Protein AF-A0A937W318-F1 (afdb_monomer_lite)

pLDDT: mean 76.84, std 10.07, range [48.38, 92.44]

Structure (mmCIF, N/CA/C/O backbone):
data_AF-A0A937W318-F1
#
_entry.id   AF-A0A937W318-F1
#
loop_
_atom_site.group_PDB
_atom_site.id
_atom_site.type_symbol
_atom_site.label_atom_id
_atom_site.label_alt_id
_atom_site.label_comp_id
_atom_site.label_asym_id
_atom_site.label_entity_id
_atom_site.label_seq_id
_atom_site.pdbx_PDB_ins_code
_atom_site.Cartn_x
_atom_site.Cartn_y
_atom_site.Cartn_z
_atom_site.occupancy
_atom_site.B_iso_or_equiv
_atom_site.auth_seq_id
_atom_site.auth_comp_id
_atom_site.auth_asym_id
_atom_site.auth_atom_id
_atom_site.pdbx_PDB_model_num
ATOM 1 N N . MET A 1 1 ? -38.950 12.617 50.744 1.00 57.41 1 MET A N 1
ATOM 2 C CA . MET A 1 1 ? -38.394 12.231 49.426 1.00 57.41 1 MET A CA 1
ATOM 3 C C . MET A 1 1 ? -37.197 13.130 49.145 1.00 57.41 1 MET A C 1
ATOM 5 O O . MET A 1 1 ? -37.391 14.335 49.248 1.00 57.41 1 MET A O 1
ATOM 9 N N . PRO A 1 2 ? -35.985 12.613 48.867 1.00 48.38 2 PRO A N 1
ATOM 10 C CA . PRO A 1 2 ? -34.857 13.470 48.511 1.00 48.38 2 PRO A CA 1
ATOM 11 C C . PRO A 1 2 ? -34.966 13.920 47.038 1.00 48.38 2 PRO A C 1
ATOM 13 O O . PRO A 1 2 ? -35.580 13.211 46.232 1.00 48.38 2 PRO A O 1
ATOM 16 N N . PRO A 1 3 ? -34.411 15.089 46.672 1.00 59.72 3 PRO A N 1
ATOM 17 C CA . PRO A 1 3 ? -34.464 15.591 45.304 1.00 59.72 3 PRO A CA 1
ATOM 18 C C . PRO A 1 3 ? -33.569 14.751 44.386 1.00 59.72 3 PRO A C 1
ATOM 20 O O . PRO A 1 3 ? -32.434 14.430 44.731 1.00 59.72 3 PRO A O 1
ATOM 23 N N . HIS A 1 4 ? -34.078 14.412 43.203 1.00 64.25 4 HIS A N 1
ATOM 24 C CA . HIS A 1 4 ? -33.301 13.820 42.119 1.00 64.25 4 HIS A CA 1
ATOM 25 C C . HIS A 1 4 ? -33.266 14.810 40.955 1.00 64.25 4 HIS A C 1
ATOM 27 O O . HIS A 1 4 ? -34.277 15.416 40.610 1.00 64.25 4 HIS A O 1
ATOM 33 N N . SER A 1 5 ? -32.089 14.984 40.366 1.00 70.56 5 SER A N 1
ATOM 34 C CA . SER A 1 5 ? -31.883 15.747 39.139 1.00 70.56 5 SER A CA 1
ATOM 35 C C . SER A 1 5 ? -31.412 14.767 38.076 1.00 70.56 5 SER A C 1
ATOM 37 O O . SER A 1 5 ? -30.512 13.963 38.326 1.00 70.56 5 SER A O 1
ATOM 39 N N . ARG A 1 6 ? -32.060 14.791 36.913 1.00 62.81 6 ARG A N 1
ATOM 40 C CA . ARG A 1 6 ? -31.733 13.935 35.775 1.00 62.81 6 ARG A CA 1
ATOM 41 C C . ARG A 1 6 ? -31.137 14.824 34.692 1.00 62.81 6 ARG A C 1
ATOM 43 O O . ARG A 1 6 ? -31.796 15.751 34.236 1.00 62.81 6 ARG A O 1
ATOM 50 N N . ALA A 1 7 ? -29.903 14.536 34.301 1.00 63.50 7 ALA A N 1
ATOM 51 C CA . ALA A 1 7 ? -29.235 15.188 33.186 1.00 63.50 7 ALA A CA 1
ATOM 52 C C . ALA A 1 7 ? -28.987 14.152 32.087 1.00 63.50 7 ALA A C 1
ATOM 54 O O . ALA A 1 7 ? -28.546 13.036 32.367 1.00 63.50 7 ALA A O 1
ATOM 55 N N . GLU A 1 8 ? -29.294 14.516 30.848 1.00 73.00 8 GLU A N 1
ATOM 56 C CA . GLU A 1 8 ? -28.944 13.729 29.670 1.00 73.00 8 GLU A CA 1
ATOM 57 C C . GLU A 1 8 ? -27.589 14.212 29.150 1.00 73.00 8 GLU A C 1
ATOM 59 O O . GLU A 1 8 ? -27.340 15.413 29.054 1.00 73.00 8 GLU A O 1
ATOM 64 N N . GLY A 1 9 ? -26.692 13.273 28.855 1.00 62.88 9 GLY A N 1
ATOM 65 C CA . GLY A 1 9 ? -25.357 13.554 28.342 1.00 62.88 9 GLY A CA 1
ATOM 66 C C . GLY A 1 9 ? -25.032 12.627 27.180 1.00 62.88 9 GLY A C 1
ATOM 67 O O . GLY A 1 9 ? -25.358 11.442 27.207 1.00 62.88 9 GLY A O 1
ATOM 68 N N . ILE A 1 10 ? -24.384 13.171 26.157 1.00 74.38 10 ILE A N 1
ATOM 69 C CA . ILE A 1 10 ? -23.837 12.417 25.028 1.00 74.38 10 ILE A CA 1
ATOM 70 C C . ILE A 1 10 ? -22.371 12.095 25.313 1.00 74.38 10 ILE A C 1
ATOM 72 O O . ILE A 1 10 ? -21.587 12.978 25.654 1.00 74.38 10 ILE A O 1
ATOM 76 N N . ILE A 1 11 ? -21.994 10.824 25.168 1.00 71.81 11 ILE A N 1
ATOM 77 C CA . ILE A 1 11 ? -20.599 10.396 25.294 1.00 71.81 11 ILE A CA 1
ATOM 78 C C . ILE A 1 11 ? -19.891 10.762 23.992 1.00 71.81 11 ILE A C 1
ATOM 80 O O . ILE A 1 11 ? -20.075 10.113 22.962 1.00 71.81 11 ILE A O 1
ATOM 84 N N . ALA A 1 12 ? -19.109 11.837 24.033 1.00 68.62 12 ALA A N 1
ATOM 85 C CA . ALA A 1 12 ? -18.276 12.238 22.913 1.00 68.62 12 ALA A CA 1
ATOM 86 C C . ALA A 1 12 ? -17.045 11.327 22.804 1.00 68.62 12 ALA A C 1
ATOM 88 O O . ALA A 1 12 ? -16.456 10.911 23.802 1.00 68.62 12 ALA A O 1
ATOM 89 N N . VAL A 1 13 ? -16.643 11.039 21.568 1.00 75.44 13 VAL A N 1
ATOM 90 C CA . VAL A 1 13 ? -15.402 10.320 21.272 1.00 75.44 13 VAL A CA 1
ATOM 91 C C . VAL A 1 13 ? -14.235 11.314 21.371 1.00 75.44 13 VAL A C 1
ATOM 93 O O . VAL A 1 13 ? -14.288 12.338 20.686 1.00 75.44 13 VAL A O 1
ATOM 96 N N . PRO A 1 14 ? -13.199 11.048 22.188 1.00 73.50 14 PRO A N 1
ATOM 97 C CA . PRO A 1 14 ? -12.062 11.954 22.338 1.00 73.50 14 PRO A CA 1
ATOM 98 C C . PRO A 1 14 ? -11.238 12.063 21.045 1.00 73.50 14 PRO A C 1
ATOM 100 O O . PRO A 1 14 ? -11.194 11.134 20.229 1.00 73.50 14 PRO A O 1
ATOM 103 N N . GLU A 1 15 ? -10.555 13.195 20.863 1.00 61.66 15 GLU A N 1
ATOM 104 C CA . GLU A 1 15 ? -9.589 13.377 19.775 1.00 61.66 15 GLU A CA 1
ATOM 105 C C . GLU A 1 15 ? -8.482 12.307 19.875 1.00 61.66 15 GLU A C 1
ATOM 107 O O . GLU A 1 15 ? -7.944 12.050 20.949 1.00 61.66 15 GLU A O 1
ATOM 112 N N . GLY A 1 16 ? -8.199 11.612 18.765 1.00 66.94 16 GLY A N 1
ATOM 113 C CA . GLY A 1 16 ? -7.249 10.487 18.708 1.00 66.94 16 GLY A CA 1
ATOM 114 C C . GLY A 1 16 ? -7.864 9.081 18.786 1.00 66.94 16 GLY A C 1
ATOM 115 O O . GLY A 1 16 ? -7.176 8.105 18.498 1.00 66.94 16 GLY A O 1
ATOM 116 N N . ALA A 1 17 ? -9.161 8.943 19.087 1.00 69.88 17 ALA A N 1
ATOM 117 C CA . ALA A 1 17 ? -9.853 7.646 19.026 1.00 69.88 17 ALA A CA 1
ATOM 118 C C . ALA A 1 17 ? -10.368 7.282 17.615 1.00 69.88 17 ALA A C 1
ATOM 120 O O . ALA A 1 17 ? -10.952 6.216 17.415 1.00 69.88 17 ALA A O 1
ATOM 121 N N . ARG A 1 18 ? -10.147 8.157 16.621 1.00 73.31 18 ARG A N 1
ATOM 122 C CA . ARG A 1 18 ? -10.424 7.879 15.206 1.00 73.31 18 ARG A CA 1
ATOM 123 C C . ARG A 1 18 ? -9.188 7.277 14.555 1.00 73.31 18 ARG A C 1
ATOM 125 O O . ARG A 1 18 ? -8.108 7.854 14.625 1.00 73.31 18 ARG A O 1
ATOM 132 N N . VAL A 1 19 ? -9.367 6.140 13.895 1.00 76.81 19 VAL A N 1
ATOM 133 C CA . VAL A 1 19 ? -8.305 5.501 13.118 1.00 76.81 19 VAL A CA 1
ATOM 134 C C . VAL A 1 19 ? -8.564 5.752 11.644 1.00 76.81 19 VAL A C 1
ATOM 136 O O . VAL A 1 19 ? -9.637 5.434 11.133 1.00 76.81 19 VAL A O 1
ATOM 139 N N . HIS A 1 20 ? -7.575 6.335 10.977 1.00 77.12 20 HIS A N 1
ATOM 140 C CA . HIS A 1 20 ? -7.578 6.548 9.538 1.00 77.12 20 HIS A CA 1
ATOM 141 C C . HIS A 1 20 ? -6.793 5.424 8.866 1.00 77.12 20 HIS A C 1
ATOM 143 O O . HIS A 1 20 ? -5.792 4.947 9.405 1.00 77.12 20 HIS A O 1
ATOM 149 N N . ALA A 1 21 ? -7.262 4.975 7.703 1.00 75.56 21 ALA A N 1
ATOM 150 C CA . ALA A 1 21 ? -6.464 4.083 6.878 1.00 75.56 21 ALA A CA 1
ATOM 151 C C . ALA A 1 21 ? -5.207 4.834 6.417 1.00 75.56 21 ALA A C 1
ATOM 153 O O . ALA A 1 21 ? -5.296 5.998 6.040 1.00 75.56 21 ALA A O 1
ATOM 154 N N . ALA A 1 22 ? -4.054 4.165 6.467 1.00 70.69 22 ALA A N 1
ATOM 155 C CA . ALA A 1 22 ? -2.788 4.749 6.024 1.00 70.69 22 ALA A CA 1
ATOM 156 C C . ALA A 1 22 ? -2.736 4.941 4.498 1.00 70.69 22 ALA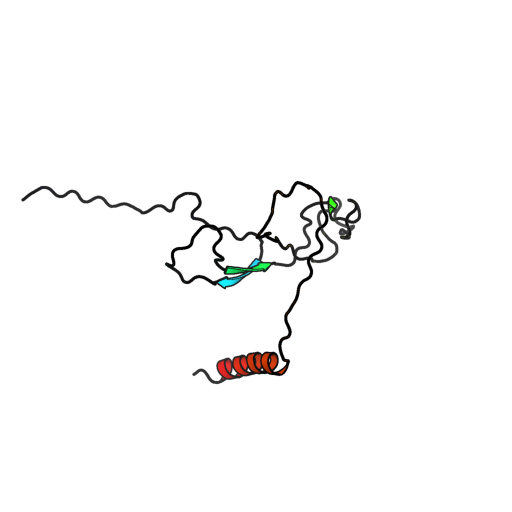 A C 1
ATOM 158 O O . ALA A 1 22 ? -2.096 5.864 4.019 1.00 70.69 22 ALA A O 1
ATOM 159 N N . VAL A 1 23 ? -3.444 4.088 3.748 1.00 70.44 23 VAL A N 1
ATOM 160 C CA . VAL A 1 23 ? -3.474 4.096 2.282 1.00 70.44 23 VAL A CA 1
ATOM 161 C C . VAL A 1 23 ? -4.904 4.074 1.759 1.00 70.44 23 VAL A C 1
ATOM 163 O O . VAL A 1 23 ? -5.782 3.427 2.344 1.00 70.44 23 VAL A O 1
ATOM 166 N N . ASP A 1 24 ? -5.107 4.712 0.609 1.00 71.12 24 ASP A N 1
ATOM 167 C CA . ASP A 1 24 ? -6.328 4.568 -0.175 1.00 71.12 24 ASP A CA 1
ATOM 168 C C . ASP A 1 24 ? -6.452 3.130 -0.698 1.00 71.12 24 ASP A C 1
ATOM 170 O O . ASP A 1 24 ? -5.529 2.551 -1.284 1.00 71.12 24 ASP A O 1
ATOM 174 N N . GLY A 1 25 ? -7.611 2.514 -0.478 1.00 74.06 25 GLY A N 1
ATOM 175 C CA . GLY A 1 25 ? -7.814 1.127 -0.864 1.00 74.06 25 GLY A CA 1
ATOM 176 C C . GLY A 1 25 ? -9.068 0.496 -0.286 1.00 74.06 25 GLY A C 1
ATOM 177 O O . GLY A 1 25 ? -9.934 1.154 0.289 1.00 74.06 25 GLY A O 1
ATOM 178 N N . PHE A 1 26 ? -9.154 -0.822 -0.440 1.00 71.25 26 PHE A N 1
ATOM 179 C CA . PHE A 1 26 ? -10.286 -1.608 0.039 1.00 71.25 26 PHE A CA 1
ATOM 180 C C . PHE A 1 26 ? -9.924 -2.345 1.326 1.00 71.25 26 PHE A C 1
ATOM 182 O O . PHE A 1 26 ? -8.889 -3.014 1.400 1.00 71.25 26 PHE A O 1
ATOM 189 N N . VAL A 1 27 ? -10.796 -2.285 2.335 1.00 73.44 27 VAL A N 1
ATOM 190 C CA . VAL A 1 27 ? -10.656 -3.106 3.547 1.00 73.44 27 VAL A CA 1
ATOM 191 C C . VAL A 1 27 ? -10.975 -4.555 3.184 1.00 73.44 27 VAL A C 1
ATOM 193 O O . VAL A 1 27 ? -12.133 -4.928 3.021 1.00 73.44 27 VAL A O 1
ATOM 196 N N . ALA A 1 28 ? -9.943 -5.387 3.048 1.00 75.94 28 ALA A N 1
ATOM 197 C CA . ALA A 1 28 ? -10.108 -6.794 2.693 1.00 75.94 28 ALA A CA 1
ATOM 198 C C . ALA A 1 28 ? -10.582 -7.642 3.876 1.00 75.94 28 ALA A C 1
ATOM 200 O O . ALA A 1 28 ? -11.259 -8.653 3.686 1.00 75.94 28 ALA A O 1
ATOM 201 N N . ARG A 1 29 ? -10.192 -7.270 5.102 1.00 77.81 29 ARG A N 1
ATOM 202 C CA . ARG A 1 29 ? -10.612 -7.973 6.318 1.00 77.81 29 ARG A CA 1
ATOM 203 C C . ARG A 1 29 ? -10.489 -7.086 7.551 1.00 77.81 29 ARG A C 1
ATOM 205 O O . ARG A 1 29 ? -9.431 -6.510 7.781 1.00 77.81 29 ARG A O 1
ATOM 212 N N . LEU A 1 30 ? -11.520 -7.080 8.391 1.00 78.44 30 LEU A N 1
ATOM 213 C CA . LEU A 1 30 ? -11.425 -6.632 9.782 1.00 78.44 30 LEU A CA 1
ATOM 214 C C . LEU A 1 30 ? -10.879 -7.774 10.644 1.00 78.44 30 LEU A C 1
ATOM 216 O O . LEU A 1 30 ? -11.377 -8.897 10.581 1.00 78.44 30 LEU A O 1
ATOM 220 N N . VAL A 1 31 ? -9.821 -7.493 11.401 1.00 83.44 31 VAL A N 1
ATOM 221 C CA . VAL A 1 31 ? -9.163 -8.470 12.288 1.00 83.44 31 VAL A CA 1
ATOM 222 C C . VAL A 1 31 ? -9.723 -8.370 13.711 1.00 83.44 31 VAL A C 1
ATOM 224 O O . VAL A 1 31 ? -9.602 -9.312 14.489 1.00 83.44 31 VAL A O 1
ATOM 227 N N . VAL A 1 32 ? -10.392 -7.259 14.033 1.00 82.69 32 VAL A N 1
ATOM 228 C CA . VAL A 1 32 ? -10.962 -6.981 15.353 1.00 82.69 32 VAL A CA 1
ATOM 229 C C . VAL A 1 32 ? -12.490 -6.975 15.288 1.00 82.69 32 VAL A C 1
ATOM 231 O O . VAL A 1 32 ? -13.081 -6.355 14.403 1.00 82.69 32 VAL A O 1
ATOM 234 N N . ALA A 1 33 ? -13.131 -7.660 16.238 1.00 83.00 33 ALA A N 1
ATOM 235 C CA . ALA A 1 33 ? -14.582 -7.642 16.387 1.00 83.00 33 ALA A CA 1
ATOM 236 C C . ALA A 1 33 ? -15.056 -6.310 17.007 1.00 83.00 33 ALA A C 1
ATOM 238 O O . ALA A 1 33 ? -14.387 -5.792 17.911 1.00 83.00 33 ALA A O 1
ATOM 239 N N . PRO A 1 34 ? -16.210 -5.759 16.583 1.00 81.12 34 PRO A N 1
ATOM 240 C CA . PRO A 1 34 ? -16.776 -4.555 17.190 1.00 81.12 34 PRO A CA 1
ATOM 241 C C . PRO A 1 34 ? -16.913 -4.678 18.715 1.00 81.12 34 PRO A C 1
ATOM 243 O O . PRO A 1 34 ? -17.290 -5.730 19.222 1.00 81.12 34 PRO A O 1
ATOM 246 N N . GLY A 1 35 ? -16.599 -3.604 19.446 1.00 81.25 35 GLY A N 1
ATOM 247 C CA . GLY A 1 35 ? -16.660 -3.571 20.916 1.00 81.25 35 GLY A CA 1
ATOM 248 C C . GLY A 1 35 ? -15.421 -4.117 21.638 1.00 81.25 35 GLY A C 1
ATOM 249 O O . GLY A 1 35 ? -15.362 -4.072 22.863 1.00 81.25 35 GLY A O 1
ATOM 250 N N . THR A 1 36 ? -14.411 -4.596 20.907 1.00 84.19 36 THR A N 1
ATOM 251 C CA . THR A 1 36 ? -13.147 -5.048 21.506 1.00 84.19 36 THR A CA 1
ATOM 252 C C . THR A 1 36 ? -12.263 -3.855 21.875 1.00 84.19 36 THR A C 1
ATOM 254 O O . THR A 1 36 ? -12.014 -2.980 21.045 1.00 84.19 36 THR A O 1
ATOM 257 N N . HIS A 1 37 ? -11.732 -3.837 23.100 1.00 82.69 37 HIS A N 1
ATOM 258 C CA . HIS A 1 37 ? -10.724 -2.856 23.503 1.00 82.69 37 HIS A CA 1
ATOM 259 C C . HIS A 1 37 ? -9.396 -3.122 22.790 1.00 82.69 37 HIS A C 1
ATOM 261 O O . HIS A 1 37 ? -8.845 -4.220 22.860 1.00 82.69 37 HIS A O 1
ATOM 267 N N . VAL A 1 38 ? -8.859 -2.095 22.136 1.00 83.88 38 VAL A N 1
ATOM 268 C CA . VAL A 1 38 ? -7.592 -2.157 21.401 1.00 83.88 38 VAL A CA 1
ATOM 269 C C . VAL A 1 38 ? -6.569 -1.220 22.028 1.00 83.88 38 VAL A C 1
ATOM 271 O O . VAL A 1 38 ? -6.917 -0.172 22.570 1.00 83.88 38 VAL A O 1
ATOM 274 N N . ARG A 1 39 ? -5.296 -1.614 21.984 1.00 83.88 39 ARG A N 1
ATOM 275 C CA . ARG A 1 39 ? -4.169 -0.772 22.409 1.00 83.88 39 ARG A CA 1
ATOM 276 C C . ARG A 1 39 ? -3.541 -0.099 21.192 1.00 83.88 39 ARG A C 1
ATOM 278 O O . ARG A 1 39 ? -3.690 -0.580 20.070 1.00 83.88 39 ARG A O 1
ATOM 285 N N . GLN A 1 40 ? -2.817 0.993 21.416 1.00 78.69 40 GLN A N 1
ATOM 286 C CA . GLN A 1 40 ? -2.035 1.641 20.366 1.00 78.69 40 GLN A CA 1
ATOM 287 C C . GLN A 1 40 ? -1.088 0.627 19.704 1.00 78.69 40 GLN A C 1
ATOM 289 O O . GLN A 1 40 ? -0.435 -0.158 20.388 1.00 78.69 40 GLN A O 1
ATOM 294 N N . GLY A 1 41 ? -1.063 0.621 18.369 1.00 78.25 41 GLY A N 1
ATOM 295 C CA . GLY A 1 41 ? -0.299 -0.342 17.569 1.00 78.25 41 GLY A CA 1
ATOM 296 C C . GLY A 1 41 ? -1.006 -1.678 17.301 1.00 78.25 41 GLY A C 1
ATOM 297 O O . GLY A 1 41 ? -0.466 -2.508 16.575 1.00 78.25 41 GLY A O 1
ATOM 298 N N . ALA A 1 42 ? -2.210 -1.907 17.837 1.00 80.94 42 ALA A N 1
ATOM 299 C CA . ALA A 1 42 ? -2.989 -3.095 17.499 1.00 80.94 42 ALA A CA 1
ATOM 300 C C . ALA A 1 42 ? -3.454 -3.062 16.032 1.00 80.94 42 ALA A C 1
ATOM 302 O O . ALA A 1 42 ? -3.977 -2.059 15.547 1.00 80.94 42 ALA A O 1
ATOM 303 N N . VAL A 1 43 ? -3.311 -4.192 15.335 1.00 80.94 43 VAL A N 1
ATOM 304 C CA . VAL A 1 43 ? -3.774 -4.345 13.951 1.00 80.94 43 VAL A CA 1
ATOM 305 C C . VAL A 1 43 ? -5.296 -4.469 13.936 1.00 80.94 43 VAL A C 1
ATOM 307 O O . VAL A 1 43 ? -5.846 -5.473 14.384 1.00 80.94 43 VAL A O 1
ATOM 310 N N . LEU A 1 44 ? -5.978 -3.457 13.397 1.00 82.69 44 LEU A N 1
ATOM 311 C CA . LEU A 1 44 ? -7.446 -3.424 13.344 1.00 82.69 44 LEU A CA 1
ATOM 312 C C . LEU A 1 44 ? -8.018 -4.149 12.121 1.00 82.69 44 LEU A C 1
ATOM 314 O O . LEU A 1 44 ? -9.091 -4.754 12.172 1.00 82.69 44 LEU A O 1
ATOM 318 N N . GLY A 1 45 ? -7.289 -4.117 11.012 1.00 80.50 45 GLY A N 1
ATOM 319 C CA . GLY A 1 45 ? -7.737 -4.653 9.739 1.00 80.50 45 GLY A CA 1
ATOM 320 C C . GLY A 1 45 ? -6.604 -4.726 8.731 1.00 80.50 45 GLY A C 1
ATOM 321 O O . GLY A 1 45 ? -5.523 -4.177 8.937 1.00 80.50 45 GLY A O 1
ATOM 322 N N . ARG A 1 46 ? -6.868 -5.426 7.633 1.00 75.94 46 ARG A N 1
ATOM 323 C CA . ARG A 1 46 ? -5.984 -5.511 6.478 1.00 75.94 46 ARG A CA 1
ATOM 324 C C . ARG A 1 46 ? -6.635 -4.792 5.307 1.00 75.94 46 ARG A C 1
ATOM 326 O O . ARG A 1 46 ? -7.705 -5.201 4.848 1.00 75.94 46 ARG A O 1
ATOM 333 N N . THR A 1 47 ? -5.956 -3.770 4.811 1.00 77.19 47 THR A N 1
ATOM 334 C CA . THR A 1 47 ? -6.331 -3.037 3.600 1.00 77.19 47 THR A CA 1
ATOM 335 C C . THR A 1 47 ? -5.518 -3.565 2.424 1.00 77.19 47 THR A C 1
ATOM 337 O O . THR A 1 47 ? -4.370 -3.982 2.588 1.00 77.19 47 THR A O 1
ATOM 340 N N . VAL A 1 48 ? -6.125 -3.599 1.243 1.00 78.75 48 VAL A N 1
ATOM 341 C CA . VAL A 1 48 ? -5.426 -3.838 -0.019 1.00 78.75 48 VAL A CA 1
ATOM 342 C C . VAL A 1 48 ? -5.280 -2.483 -0.704 1.00 78.75 48 VAL A C 1
ATOM 344 O O . VAL A 1 48 ? -6.311 -1.850 -0.956 1.00 78.75 48 VAL A O 1
ATOM 347 N N . PRO A 1 49 ? -4.042 -2.025 -0.968 1.00 77.62 49 PRO A N 1
ATOM 348 C CA . PRO A 1 49 ? -3.822 -0.730 -1.591 1.00 77.62 49 PRO A CA 1
ATOM 349 C C . PRO A 1 49 ? -4.437 -0.711 -2.990 1.00 77.62 49 PRO A C 1
ATOM 351 O O . PRO A 1 49 ? -4.379 -1.705 -3.726 1.00 77.62 49 PRO A O 1
ATOM 354 N N . ALA A 1 50 ? -5.032 0.419 -3.359 1.00 83.00 50 ALA A N 1
ATOM 355 C CA . ALA A 1 50 ? -5.439 0.656 -4.734 1.00 83.00 50 ALA A CA 1
ATOM 356 C C . ALA A 1 50 ? -4.207 0.994 -5.587 1.00 83.00 50 ALA A C 1
ATOM 358 O O . ALA A 1 50 ? -3.287 1.673 -5.138 1.00 83.00 50 ALA A O 1
ATOM 359 N N . ALA A 1 51 ? -4.184 0.517 -6.832 1.00 85.69 51 ALA A N 1
ATOM 360 C CA . ALA A 1 51 ? -3.123 0.892 -7.756 1.00 85.69 51 ALA A CA 1
ATOM 361 C C . ALA A 1 51 ? -3.322 2.353 -8.183 1.00 85.69 51 ALA A C 1
ATOM 363 O O . ALA A 1 51 ? -4.389 2.701 -8.693 1.00 85.69 51 ALA A O 1
ATOM 364 N N . THR A 1 52 ? -2.296 3.183 -8.018 1.00 87.31 52 THR A N 1
ATOM 365 C CA . THR A 1 52 ? -2.318 4.605 -8.374 1.00 87.31 52 THR A CA 1
ATOM 366 C C . THR A 1 52 ? -1.353 4.902 -9.518 1.00 87.31 52 THR A C 1
ATOM 368 O O . THR A 1 52 ? -0.429 4.137 -9.797 1.00 87.31 52 THR A O 1
ATOM 371 N N . GLN A 1 53 ? -1.601 6.004 -10.221 1.00 90.31 53 GLN A N 1
ATOM 372 C CA . GLN A 1 53 ? -0.632 6.612 -11.137 1.00 90.31 53 GLN A CA 1
ATOM 373 C C . GLN A 1 53 ? -0.055 7.906 -10.565 1.00 90.31 53 GLN A C 1
ATOM 375 O O . GLN A 1 53 ? 0.888 8.431 -11.136 1.00 90.31 53 GLN A O 1
ATOM 380 N N . GLN A 1 54 ? -0.607 8.441 -9.478 1.00 89.12 54 GLN A N 1
ATOM 381 C CA . GLN A 1 54 ? -0.118 9.687 -8.904 1.00 89.12 54 GLN A CA 1
ATOM 382 C C . GLN A 1 54 ? 1.166 9.422 -8.128 1.00 89.12 54 GLN A C 1
ATOM 384 O O . GLN A 1 54 ? 1.165 8.611 -7.205 1.00 89.12 54 GLN A O 1
ATOM 389 N N . LEU A 1 55 ? 2.250 10.094 -8.505 1.00 87.69 55 LEU A N 1
ATOM 390 C CA . LEU A 1 55 ? 3.542 9.974 -7.845 1.00 87.69 55 LEU A CA 1
ATOM 391 C C . LEU A 1 55 ? 3.538 10.713 -6.498 1.00 87.69 55 LEU A C 1
ATOM 393 O O . LEU A 1 55 ? 3.245 11.908 -6.475 1.00 87.69 55 LEU A O 1
ATOM 397 N N . PRO A 1 56 ? 3.951 10.054 -5.397 1.00 84.94 56 PRO A N 1
ATOM 398 C CA . PRO A 1 56 ? 4.123 10.713 -4.100 1.00 84.94 56 PRO A CA 1
ATOM 399 C C . PRO A 1 56 ? 5.211 11.793 -4.125 1.00 84.94 56 PRO A C 1
ATOM 401 O O . PRO A 1 56 ? 5.179 12.756 -3.365 1.00 84.94 56 PRO A O 1
ATOM 404 N N . SER A 1 57 ? 6.213 11.618 -4.991 1.00 86.06 57 SER A N 1
ATOM 405 C CA . SER A 1 57 ? 7.307 12.563 -5.176 1.00 86.06 57 SER A CA 1
ATOM 406 C C . SER A 1 57 ? 7.921 12.429 -6.565 1.00 86.06 57 SER A C 1
ATOM 408 O O . SER A 1 57 ? 8.170 11.317 -7.042 1.00 86.06 57 SER A O 1
ATOM 410 N N . LEU A 1 58 ? 8.262 13.567 -7.177 1.00 87.88 58 LEU A N 1
ATOM 411 C CA . LEU A 1 58 ? 8.994 13.624 -8.444 1.00 87.88 58 LEU A CA 1
ATOM 412 C C . LEU A 1 58 ? 10.378 12.963 -8.370 1.00 87.88 58 LEU A C 1
ATOM 414 O O . LEU A 1 58 ? 10.873 12.506 -9.396 1.00 87.88 58 LEU A O 1
ATOM 418 N N . ALA A 1 59 ? 10.981 12.824 -7.184 1.00 88.31 59 ALA A N 1
ATOM 419 C CA . ALA A 1 59 ? 12.256 12.116 -7.009 1.00 88.31 59 ALA A CA 1
ATOM 420 C C . ALA A 1 59 ? 12.174 10.619 -7.370 1.00 88.31 59 ALA A C 1
ATOM 422 O O . ALA A 1 59 ? 13.187 9.978 -7.640 1.00 88.31 59 ALA A O 1
ATOM 423 N N . LEU A 1 60 ? 10.967 10.044 -7.391 1.00 84.31 60 LEU A N 1
ATOM 424 C CA . LEU A 1 60 ? 10.742 8.669 -7.840 1.00 84.31 60 LEU A CA 1
ATOM 425 C C . LEU A 1 60 ? 10.640 8.559 -9.369 1.00 84.31 60 LEU A C 1
ATOM 427 O O . LEU A 1 60 ? 10.743 7.451 -9.907 1.00 84.31 60 LEU A O 1
ATOM 431 N N . SER A 1 61 ? 10.471 9.685 -10.067 1.00 89.50 61 SER A N 1
ATOM 432 C CA . SER A 1 61 ? 10.382 9.727 -11.526 1.00 89.50 61 SER A CA 1
ATOM 433 C C . SER A 1 61 ? 11.750 9.585 -12.193 1.00 89.50 61 SER A C 1
ATOM 435 O O . SER A 1 61 ? 12.760 10.004 -11.632 1.00 89.50 61 SER A O 1
ATOM 437 N N . THR A 1 62 ? 11.792 9.079 -13.426 1.00 90.25 62 THR A N 1
ATOM 438 C CA . THR A 1 62 ? 13.023 9.039 -14.239 1.00 90.25 62 THR A CA 1
ATOM 439 C C . THR A 1 62 ? 13.637 10.420 -14.459 1.00 90.25 62 THR A C 1
ATOM 441 O O . THR A 1 62 ? 14.856 10.537 -14.539 1.00 90.25 62 THR A O 1
ATOM 444 N N . GLN A 1 63 ? 12.816 11.473 -14.501 1.00 86.94 63 GLN A N 1
ATOM 445 C CA . GLN A 1 63 ? 13.278 12.860 -14.618 1.00 86.94 63 GLN A CA 1
ATOM 446 C C . GLN A 1 63 ? 13.917 13.370 -13.314 1.00 86.94 63 GLN A C 1
ATOM 448 O O . GLN A 1 63 ? 14.862 14.151 -13.354 1.00 86.94 63 GLN A O 1
ATOM 453 N N . GLY A 1 64 ? 13.439 12.895 -12.159 1.00 85.00 64 GLY A N 1
ATOM 454 C CA . GLY A 1 64 ? 13.952 13.233 -10.827 1.00 85.00 64 GLY A CA 1
ATOM 455 C C . GLY A 1 64 ? 15.026 12.283 -10.285 1.00 85.00 64 GLY A C 1
ATOM 456 O O . GLY A 1 64 ? 15.328 12.339 -9.096 1.00 85.00 64 GLY A O 1
ATOM 457 N N . GLY A 1 65 ? 15.591 11.402 -11.121 1.00 85.69 65 GLY A N 1
ATOM 458 C CA . GLY A 1 65 ? 16.637 10.442 -10.728 1.00 85.69 65 GLY A CA 1
ATOM 459 C C . GLY A 1 65 ? 16.127 9.113 -10.149 1.00 85.69 65 GLY A C 1
ATOM 460 O O . GLY A 1 65 ? 16.917 8.279 -9.695 1.00 85.69 65 GLY A O 1
ATOM 461 N N . GLY A 1 66 ? 14.814 8.901 -10.163 1.00 86.75 66 GLY A N 1
ATOM 462 C CA . GLY A 1 66 ? 14.155 7.644 -9.836 1.00 86.75 66 GLY A CA 1
ATOM 463 C C . GLY A 1 66 ? 13.982 6.718 -11.045 1.00 86.75 66 GLY A C 1
ATOM 464 O O . GLY A 1 66 ? 14.573 6.908 -12.104 1.00 86.75 66 GLY A O 1
ATOM 465 N N . GLY A 1 67 ? 13.186 5.661 -10.871 1.00 87.94 67 GLY A N 1
ATOM 466 C CA . GLY A 1 67 ? 13.006 4.601 -11.875 1.00 87.94 67 GLY A CA 1
ATOM 467 C C . GLY A 1 67 ? 11.640 4.583 -12.562 1.00 87.94 67 GLY A C 1
ATOM 468 O O . GLY A 1 67 ? 11.414 3.743 -13.429 1.00 87.94 67 GLY A O 1
ATOM 469 N N . ILE A 1 68 ? 10.711 5.458 -12.169 1.00 88.69 68 ILE A N 1
ATOM 470 C CA . ILE A 1 68 ? 9.331 5.426 -12.663 1.00 88.69 68 ILE A CA 1
ATOM 471 C C . ILE A 1 68 ? 9.181 6.407 -13.827 1.00 88.69 68 ILE A C 1
ATOM 473 O O . ILE A 1 68 ? 9.383 7.607 -13.668 1.00 88.69 68 ILE A O 1
ATOM 477 N N . ALA A 1 69 ? 8.821 5.917 -15.011 1.00 91.56 69 ALA A N 1
ATOM 478 C CA . ALA A 1 69 ? 8.533 6.797 -16.142 1.00 91.56 69 ALA A CA 1
ATOM 479 C C . ALA A 1 69 ? 7.239 7.588 -15.893 1.00 91.56 69 ALA A C 1
ATOM 481 O O . ALA A 1 69 ? 6.247 7.017 -15.433 1.00 91.56 69 ALA A O 1
ATOM 482 N N . THR A 1 70 ? 7.241 8.879 -16.216 1.00 92.12 70 THR A N 1
ATOM 483 C CA . THR A 1 70 ? 6.062 9.755 -16.152 1.00 92.12 70 THR A CA 1
ATOM 484 C C . THR A 1 70 ? 5.361 9.851 -17.504 1.00 92.12 70 THR A C 1
ATOM 486 O O . THR A 1 70 ? 5.961 9.572 -18.544 1.00 92.12 70 THR A O 1
ATOM 489 N N . ASP A 1 71 ? 4.071 10.185 -17.495 1.00 91.38 71 ASP A N 1
ATOM 490 C CA . ASP A 1 71 ? 3.285 10.407 -18.709 1.00 91.38 71 ASP A CA 1
ATOM 491 C C . ASP A 1 71 ? 3.785 11.680 -19.421 1.00 91.38 71 ASP A C 1
ATOM 493 O O . ASP A 1 71 ? 3.707 12.760 -18.840 1.00 91.38 71 ASP A O 1
ATOM 497 N N . PRO A 1 72 ? 4.262 11.602 -20.679 1.00 85.81 72 PRO A N 1
ATOM 498 C CA . PRO A 1 72 ? 4.742 12.772 -21.419 1.00 85.81 72 PRO A CA 1
ATOM 499 C C . PRO A 1 72 ? 3.669 13.838 -21.673 1.00 85.81 72 PRO A C 1
ATOM 501 O O . PRO A 1 72 ? 3.997 14.959 -22.056 1.00 85.81 72 PRO A O 1
ATOM 504 N N . ARG A 1 73 ? 2.385 13.483 -21.535 1.00 89.69 73 ARG A N 1
ATOM 505 C CA . ARG A 1 73 ? 1.254 14.408 -21.701 1.00 89.69 73 ARG A CA 1
ATOM 506 C C . ARG A 1 73 ? 0.969 15.216 -20.439 1.00 89.69 73 ARG A C 1
ATOM 508 O O . ARG A 1 73 ? 0.203 16.174 -20.506 1.00 89.69 73 ARG A O 1
ATOM 515 N N . ASP A 1 74 ? 1.549 14.819 -19.311 1.00 86.69 74 ASP A N 1
ATOM 516 C CA . ASP A 1 74 ? 1.462 15.540 -18.052 1.00 86.69 74 ASP A CA 1
ATOM 517 C C . ASP A 1 74 ? 2.671 16.472 -17.910 1.00 86.69 74 ASP A C 1
ATOM 519 O O . ASP A 1 74 ? 3.778 16.037 -17.594 1.00 86.69 74 ASP A O 1
ATOM 523 N N . ALA A 1 75 ? 2.452 17.765 -18.162 1.00 79.56 75 ALA A N 1
ATOM 524 C CA . ALA A 1 75 ? 3.498 18.785 -18.106 1.00 79.56 75 ALA A CA 1
ATOM 525 C C . ALA A 1 75 ? 4.105 18.947 -16.702 1.00 79.56 75 ALA A C 1
ATOM 527 O O . ALA A 1 75 ? 5.253 19.374 -16.587 1.00 79.56 75 ALA A O 1
ATOM 528 N N . GLU A 1 76 ? 3.361 18.595 -15.648 1.00 81.88 76 GLU A N 1
ATOM 529 C CA . GLU A 1 76 ? 3.847 18.643 -14.266 1.00 81.88 76 GLU A CA 1
ATOM 530 C C . GLU A 1 76 ? 4.601 17.362 -13.870 1.00 81.88 76 GLU A C 1
ATOM 532 O O . GLU A 1 76 ? 5.329 17.347 -12.880 1.00 81.88 76 GLU A O 1
ATOM 537 N N . GLY A 1 77 ? 4.467 16.281 -14.651 1.00 80.12 77 GLY A N 1
ATOM 538 C CA . GLY A 1 77 ? 5.153 15.010 -14.413 1.00 80.12 77 GLY A CA 1
ATOM 539 C C . GLY A 1 77 ? 4.705 14.285 -13.139 1.00 80.12 77 GLY A C 1
ATOM 540 O O . GLY A 1 77 ? 5.418 13.410 -12.648 1.00 80.12 77 GLY A O 1
ATOM 541 N N . HIS A 1 78 ? 3.541 14.623 -12.590 1.00 87.19 78 HIS A N 1
ATOM 542 C CA . HIS A 1 78 ? 3.002 14.008 -11.377 1.00 87.19 78 HIS A CA 1
ATOM 543 C C . HIS A 1 78 ? 2.384 12.635 -11.643 1.00 87.19 78 HIS A C 1
ATOM 545 O O . HIS A 1 78 ? 2.225 11.829 -10.723 1.00 87.19 78 HIS A O 1
ATOM 551 N N . LYS A 1 79 ? 2.085 12.327 -12.903 1.00 90.50 79 LYS A N 1
ATOM 552 C CA . LYS A 1 79 ? 1.468 11.072 -13.301 1.00 90.50 79 LYS A CA 1
ATOM 553 C C . LYS A 1 79 ? 2.492 10.083 -13.845 1.00 90.50 79 LYS A C 1
ATOM 555 O O . LYS A 1 79 ? 3.141 10.316 -14.861 1.00 90.50 79 LYS A O 1
ATOM 560 N N . ALA A 1 80 ? 2.595 8.929 -13.202 1.00 91.88 80 ALA A N 1
ATOM 561 C CA . ALA A 1 80 ? 3.329 7.778 -13.693 1.00 91.88 80 ALA A CA 1
ATOM 562 C C . ALA A 1 80 ? 2.655 7.172 -14.932 1.00 91.88 80 ALA A C 1
ATOM 564 O O . ALA A 1 80 ? 1.430 7.016 -15.013 1.00 91.88 80 ALA A O 1
ATOM 565 N N . LEU A 1 81 ? 3.489 6.745 -15.877 1.00 92.44 81 LEU A N 1
ATOM 566 C CA . LEU A 1 81 ? 3.073 6.064 -17.100 1.00 92.44 81 LEU A CA 1
ATOM 567 C C . LEU A 1 81 ? 2.428 4.699 -16.805 1.00 92.44 81 LEU A C 1
ATOM 569 O O . LEU A 1 81 ? 1.562 4.238 -17.545 1.00 92.44 81 LEU A O 1
ATOM 573 N N . ILE A 1 82 ? 2.834 4.064 -15.702 1.00 88.75 82 ILE A N 1
ATOM 574 C CA . ILE A 1 82 ? 2.296 2.791 -15.216 1.00 88.75 82 ILE A CA 1
ATOM 575 C C . ILE A 1 82 ? 1.524 2.983 -13.910 1.00 88.75 82 ILE A C 1
ATOM 577 O O . ILE A 1 82 ? 1.747 3.939 -13.171 1.00 88.75 82 ILE A O 1
ATOM 581 N N . ARG A 1 83 ? 0.642 2.030 -13.598 1.00 87.88 83 ARG A N 1
ATOM 582 C CA . ARG A 1 83 ? 0.040 1.919 -12.266 1.00 87.88 83 ARG A CA 1
ATOM 583 C C . ARG A 1 83 ? 0.996 1.199 -11.317 1.00 87.88 83 ARG A C 1
ATOM 585 O O . ARG A 1 83 ? 1.540 0.158 -11.685 1.00 87.88 83 ARG A O 1
ATOM 592 N N . PHE A 1 84 ? 1.147 1.712 -10.104 1.00 83.50 84 PHE A N 1
ATOM 593 C CA . PHE A 1 84 ? 1.954 1.112 -9.043 1.00 83.50 84 PHE A CA 1
ATOM 594 C C . PHE A 1 84 ? 1.187 1.109 -7.715 1.00 83.50 84 PHE A C 1
ATOM 596 O O . PHE A 1 84 ? 0.131 1.728 -7.591 1.00 83.50 84 PHE A O 1
ATOM 603 N N . PHE A 1 85 ? 1.699 0.366 -6.737 1.00 84.62 85 PHE A N 1
ATOM 604 C CA . PHE A 1 85 ? 1.128 0.286 -5.395 1.00 84.62 85 PHE A CA 1
ATOM 605 C C . PHE A 1 85 ? 2.073 0.951 -4.404 1.00 84.62 85 PHE A C 1
ATOM 607 O O . PHE A 1 85 ? 3.282 0.722 -4.458 1.00 84.62 85 PHE A O 1
ATOM 614 N N . GLU A 1 86 ? 1.510 1.736 -3.496 1.00 81.19 86 GLU A N 1
ATOM 615 C CA . GLU A 1 86 ? 2.226 2.311 -2.365 1.00 81.19 86 GLU A CA 1
ATOM 616 C C . GLU A 1 86 ? 2.073 1.390 -1.152 1.00 81.19 86 GLU A C 1
ATOM 618 O O . GLU A 1 86 ? 0.976 0.907 -0.853 1.00 81.19 86 GLU A O 1
ATOM 623 N N . LEU A 1 87 ? 3.195 1.070 -0.508 1.00 78.19 87 LEU A N 1
ATOM 624 C CA . LEU A 1 87 ? 3.230 0.214 0.670 1.00 78.19 87 LEU A CA 1
ATOM 625 C C . LEU A 1 87 ? 4.081 0.874 1.747 1.00 78.19 87 LEU A C 1
ATOM 627 O O . LEU A 1 87 ? 5.298 0.980 1.597 1.00 78.19 87 LEU A O 1
ATOM 631 N N . ASP A 1 88 ? 3.443 1.211 2.862 1.00 76.38 88 ASP A N 1
ATOM 632 C CA . ASP A 1 88 ? 4.138 1.624 4.073 1.00 76.38 88 ASP A CA 1
ATOM 633 C C . ASP A 1 88 ? 4.613 0.400 4.854 1.00 76.38 88 ASP A C 1
ATOM 635 O O . ASP A 1 88 ? 3.836 -0.494 5.208 1.00 76.38 88 ASP A O 1
ATOM 639 N N . VAL A 1 89 ? 5.915 0.351 5.133 1.00 73.06 89 VAL A N 1
ATOM 640 C CA . VAL A 1 89 ? 6.533 -0.732 5.901 1.00 73.06 89 VAL A CA 1
ATOM 641 C C . VAL A 1 89 ? 6.912 -0.208 7.279 1.00 73.06 89 VAL A C 1
ATOM 643 O O . VAL A 1 89 ? 7.835 0.589 7.426 1.00 73.06 89 VAL A O 1
ATOM 646 N N . HIS A 1 90 ? 6.223 -0.695 8.309 1.00 72.44 90 HIS A N 1
ATOM 647 C CA . HIS A 1 90 ? 6.576 -0.408 9.696 1.00 72.44 90 HIS A CA 1
ATOM 648 C C . HIS A 1 90 ? 7.669 -1.367 10.179 1.00 72.44 90 HIS A C 1
ATOM 650 O O . HIS A 1 90 ? 7.490 -2.586 10.189 1.00 72.44 90 HIS A O 1
ATOM 656 N N . LEU A 1 91 ? 8.802 -0.814 10.609 1.00 68.25 91 LEU A N 1
ATOM 657 C CA . LEU A 1 91 ? 9.904 -1.576 11.191 1.00 68.25 91 LEU A CA 1
ATOM 658 C C . LEU A 1 91 ? 9.638 -1.793 12.688 1.00 68.25 91 LEU A C 1
ATOM 660 O O . LEU A 1 91 ? 9.548 -0.837 13.451 1.00 68.25 91 LEU A O 1
ATOM 664 N N . LEU A 1 92 ? 9.522 -3.056 13.109 1.00 67.38 92 LEU A N 1
ATOM 665 C CA . LEU A 1 92 ? 9.221 -3.432 14.501 1.00 67.38 92 LEU A CA 1
ATOM 666 C C . LEU A 1 92 ? 10.406 -3.233 15.464 1.00 67.38 92 LEU A C 1
ATOM 668 O O . LEU A 1 92 ? 10.214 -3.221 16.675 1.00 67.38 92 LEU A O 1
ATOM 672 N N . ALA A 1 93 ? 11.619 -3.073 14.934 1.00 63.91 93 ALA A N 1
ATOM 673 C CA . ALA A 1 93 ? 12.844 -2.868 15.697 1.00 63.91 93 ALA A CA 1
ATOM 674 C C . ALA A 1 93 ? 13.733 -1.856 14.966 1.00 63.91 93 ALA A C 1
ATOM 676 O O . ALA A 1 93 ? 14.728 -2.206 14.339 1.00 63.91 93 ALA A O 1
ATOM 677 N N . ALA A 1 94 ? 13.324 -0.593 14.978 1.00 56.56 94 ALA A N 1
ATOM 678 C CA . ALA A 1 94 ? 14.188 0.495 14.558 1.00 56.56 94 ALA A CA 1
ATOM 679 C C . ALA A 1 94 ? 14.996 0.971 15.773 1.00 56.56 94 ALA A C 1
ATOM 681 O O . ALA A 1 94 ? 14.590 1.908 16.458 1.00 56.56 94 ALA A O 1
ATOM 682 N N . GLU A 1 95 ? 16.134 0.329 16.057 1.00 57.94 95 GLU A N 1
ATOM 683 C CA . GLU A 1 95 ? 17.220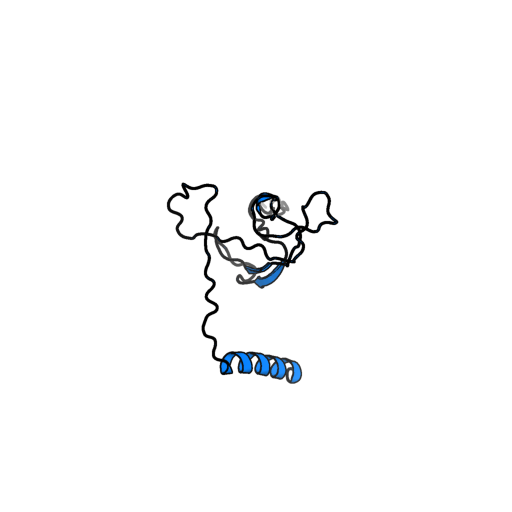 1.072 16.705 1.00 57.94 95 GLU A CA 1
ATOM 684 C C . GLU A 1 95 ? 17.503 2.288 15.817 1.00 57.94 95 GLU A C 1
ATOM 686 O O . GLU A 1 95 ? 17.795 2.121 14.635 1.00 57.94 95 GLU A O 1
ATOM 691 N N . GLU A 1 96 ? 17.288 3.485 16.375 1.00 53.84 96 GLU A N 1
ATOM 692 C CA . GLU A 1 96 ? 17.542 4.816 15.810 1.00 53.84 96 GLU A CA 1
ATOM 693 C C . GLU A 1 96 ? 17.862 4.825 14.305 1.00 53.84 96 GLU A C 1
ATOM 695 O O . GLU A 1 96 ? 19.020 4.679 13.899 1.00 53.84 96 GLU A O 1
ATOM 700 N N . VAL A 1 97 ? 16.845 5.046 13.460 1.00 57.16 97 VAL A N 1
ATOM 701 C CA . VAL A 1 97 ? 17.051 5.315 12.028 1.00 57.16 97 VAL A CA 1
ATOM 702 C C . VAL A 1 97 ? 17.828 6.628 11.895 1.00 57.16 97 VAL A C 1
ATOM 704 O O . VAL A 1 97 ? 17.259 7.706 11.773 1.00 57.16 97 VAL A O 1
ATOM 707 N N . ARG A 1 98 ? 19.160 6.539 11.939 1.00 55.38 98 ARG A N 1
ATOM 708 C CA . AR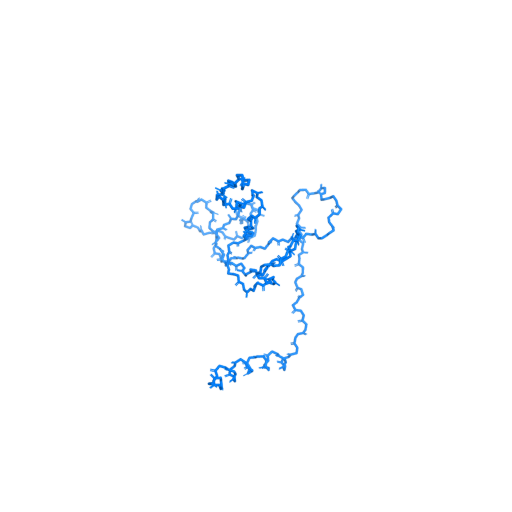G A 1 98 ? 20.097 7.663 11.774 1.00 55.38 98 ARG A CA 1
ATOM 709 C C . ARG A 1 98 ? 20.313 8.067 10.313 1.00 55.38 98 ARG A C 1
ATOM 711 O O . ARG A 1 98 ? 21.095 8.970 10.042 1.00 55.38 98 ARG A O 1
ATOM 718 N N . HIS A 1 99 ? 19.623 7.426 9.370 1.00 53.75 99 HIS A N 1
ATOM 719 C CA . HIS A 1 99 ? 19.783 7.680 7.942 1.00 53.75 99 HIS A CA 1
ATOM 720 C C . HIS A 1 99 ? 18.449 8.087 7.317 1.00 53.75 99 HIS A C 1
ATOM 722 O O . HIS A 1 99 ? 17.607 7.249 6.999 1.00 53.75 99 HIS A O 1
ATOM 728 N N . VAL A 1 100 ? 18.276 9.392 7.122 1.00 58.41 100 VAL A N 1
ATOM 729 C CA . VAL A 1 100 ? 17.273 9.945 6.206 1.00 58.41 100 VAL A CA 1
ATOM 730 C C . VAL A 1 100 ? 17.808 9.744 4.777 1.00 58.41 100 VAL A C 1
ATOM 732 O O . VAL A 1 100 ? 18.996 9.952 4.539 1.00 58.41 100 VAL A O 1
ATOM 735 N N . SER A 1 101 ? 16.959 9.303 3.840 1.00 61.88 101 SER A N 1
ATOM 736 C CA . SER A 1 101 ? 17.290 9.058 2.414 1.00 61.88 101 SER A CA 1
ATOM 737 C C . SER A 1 101 ? 18.055 7.764 2.060 1.00 61.88 101 SER A C 1
ATOM 739 O O . SER A 1 101 ? 18.739 7.705 1.037 1.00 61.88 101 SER A O 1
ATOM 741 N N . GLY A 1 102 ? 17.924 6.694 2.851 1.00 66.19 102 GLY A N 1
ATOM 742 C CA . GLY A 1 102 ? 18.438 5.361 2.496 1.00 66.19 102 GLY A CA 1
ATOM 743 C C . GLY A 1 102 ? 17.516 4.574 1.548 1.00 66.19 102 GLY A C 1
ATOM 744 O O . GLY A 1 102 ? 16.297 4.719 1.592 1.00 66.19 102 GLY A O 1
ATOM 745 N N . ARG A 1 103 ? 18.080 3.695 0.706 1.00 69.69 103 ARG A N 1
ATOM 746 C CA . ARG A 1 103 ? 17.304 2.700 -0.062 1.00 69.69 103 ARG A CA 1
ATOM 747 C C . ARG A 1 103 ? 17.161 1.421 0.761 1.00 69.69 103 ARG A C 1
ATOM 749 O O . ARG A 1 103 ? 18.168 0.851 1.174 1.00 69.69 103 ARG A O 1
ATOM 756 N N . ALA A 1 104 ? 15.933 0.950 0.955 1.00 70.88 104 ALA A N 1
ATOM 757 C CA . ALA A 1 104 ? 15.652 -0.334 1.588 1.00 70.88 104 ALA A CA 1
ATOM 758 C C . ALA A 1 104 ? 15.224 -1.360 0.531 1.00 70.88 104 ALA A C 1
ATOM 760 O O . ALA A 1 104 ? 14.389 -1.070 -0.324 1.00 70.88 104 ALA A O 1
ATOM 761 N N . TYR A 1 105 ? 15.783 -2.566 0.600 1.00 74.50 105 TYR A N 1
ATOM 762 C CA . TYR A 1 105 ? 15.342 -3.692 -0.219 1.00 74.50 105 TYR A CA 1
ATOM 763 C C . TYR A 1 105 ? 14.438 -4.586 0.623 1.00 74.50 105 TYR A C 1
ATOM 765 O O . TYR A 1 105 ? 14.872 -5.149 1.627 1.00 74.50 105 TYR A O 1
ATOM 773 N N . VAL A 1 106 ? 13.179 -4.722 0.212 1.00 77.25 106 VAL A N 1
ATOM 774 C CA . VAL A 1 106 ? 12.196 -5.582 0.877 1.00 77.25 106 VAL A CA 1
ATOM 775 C C . VAL A 1 106 ? 11.992 -6.830 0.028 1.00 77.25 106 VAL A C 1
ATOM 777 O O . VAL A 1 106 ? 11.619 -6.742 -1.141 1.00 77.25 106 VAL A O 1
ATOM 780 N N . ARG A 1 107 ? 12.238 -8.007 0.611 1.00 80.19 107 ARG A N 1
ATOM 781 C CA . ARG A 1 107 ? 11.941 -9.296 -0.023 1.00 80.19 107 ARG A CA 1
ATOM 782 C C . ARG A 1 107 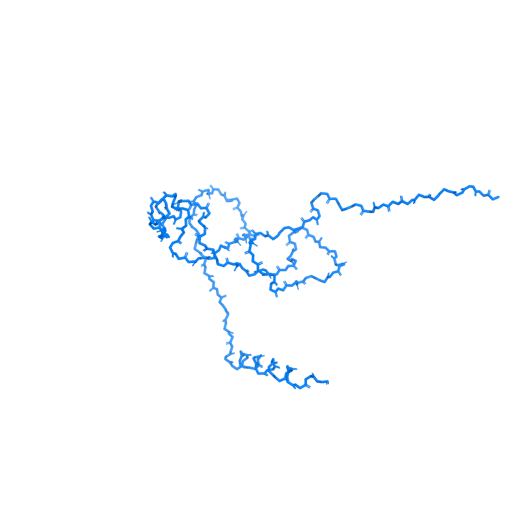? 10.621 -9.828 0.521 1.00 80.19 107 ARG A C 1
ATOM 784 O O . ARG A 1 107 ? 10.530 -10.155 1.700 1.00 80.19 107 ARG A O 1
ATOM 791 N N . PHE A 1 108 ? 9.624 -9.947 -0.347 1.00 76.50 108 PHE A N 1
ATOM 792 C CA . PHE A 1 108 ? 8.332 -10.531 0.004 1.00 76.50 108 PHE A CA 1
ATOM 793 C C . PHE A 1 108 ? 8.367 -12.053 -0.153 1.00 76.50 108 PHE A C 1
ATOM 795 O O . PHE A 1 108 ? 8.429 -12.570 -1.271 1.00 76.50 108 PHE A O 1
ATOM 802 N N . ASP A 1 109 ? 8.303 -12.775 0.964 1.00 77.69 109 ASP A N 1
ATOM 803 C CA . ASP A 1 109 ? 8.048 -14.214 0.962 1.00 77.69 109 ASP A CA 1
ATOM 804 C C . ASP A 1 109 ? 6.533 -14.454 0.911 1.00 77.69 109 ASP A C 1
ATOM 806 O O . ASP A 1 109 ? 5.785 -13.938 1.741 1.00 77.69 109 ASP A O 1
ATOM 810 N N . HIS A 1 110 ? 6.071 -15.190 -0.097 1.00 74.25 110 HIS A N 1
ATOM 811 C CA . HIS A 1 110 ? 4.644 -15.457 -0.307 1.00 74.25 110 HIS A CA 1
ATOM 812 C C . HIS A 1 110 ? 4.189 -16.781 0.325 1.00 74.25 110 HIS A C 1
ATOM 814 O O . HIS A 1 110 ? 3.016 -17.141 0.211 1.00 74.25 110 HIS A O 1
ATOM 820 N N . GLY A 1 111 ? 5.093 -17.489 1.008 1.00 72.81 111 GLY A N 1
ATOM 821 C CA . GLY A 1 111 ? 4.848 -18.808 1.565 1.00 72.81 111 GLY A CA 1
ATOM 822 C C . GLY A 1 111 ? 4.693 -19.891 0.494 1.00 72.81 111 GLY A C 1
ATOM 823 O O . GLY A 1 111 ? 4.295 -19.659 -0.650 1.00 72.81 111 GLY A O 1
ATOM 824 N N . TRP A 1 112 ? 4.990 -21.127 0.882 1.00 69.88 112 TRP A N 1
ATOM 825 C CA . TRP A 1 112 ? 4.650 -22.296 0.083 1.00 69.88 112 TRP A CA 1
ATOM 826 C C . TRP A 1 112 ? 3.224 -22.715 0.408 1.00 69.88 112 TRP A C 1
ATOM 828 O O . TRP A 1 112 ? 2.970 -23.299 1.457 1.00 69.88 112 TRP A O 1
ATOM 838 N N . GLU A 1 113 ? 2.286 -22.432 -0.494 1.00 76.12 113 GLU A N 1
ATOM 839 C CA . GLU A 1 113 ? 0.930 -22.958 -0.381 1.00 76.12 113 GLU A CA 1
ATOM 840 C C . GLU A 1 113 ? 0.734 -24.126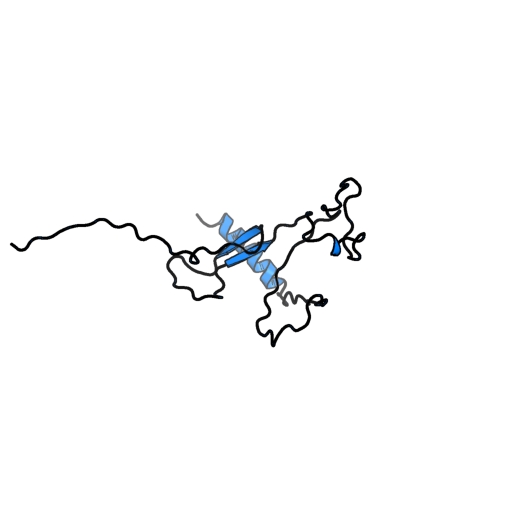 -1.364 1.00 76.12 113 GLU A C 1
ATOM 842 O O . GLU A 1 113 ? 0.738 -23.911 -2.590 1.00 76.12 113 GLU A O 1
ATOM 847 N N . PRO A 1 114 ? 0.573 -25.372 -0.867 1.00 82.44 114 PRO A N 1
ATOM 848 C CA . PRO A 1 114 ? 0.305 -26.538 -1.697 1.00 82.44 114 PRO A CA 1
ATOM 849 C C . PRO A 1 114 ? -0.822 -26.254 -2.688 1.00 82.44 114 PRO A C 1
ATOM 851 O O . PRO A 1 114 ? -1.874 -25.728 -2.318 1.00 82.44 114 PRO A O 1
ATOM 854 N N . LEU A 1 115 ? -0.622 -26.620 -3.958 1.00 81.12 115 LEU A N 1
ATOM 855 C CA . LEU A 1 115 ? -1.648 -26.457 -4.995 1.00 81.12 115 LEU A CA 1
ATOM 856 C C . LEU A 1 115 ? -2.978 -27.073 -4.537 1.00 81.12 115 LEU A C 1
ATOM 858 O O . LEU A 1 115 ? -4.009 -26.415 -4.629 1.00 81.12 115 LEU A O 1
ATOM 862 N N . ALA A 1 116 ? -2.942 -28.256 -3.917 1.00 84.06 116 ALA A N 1
ATOM 863 C CA . ALA A 1 116 ? -4.126 -28.915 -3.369 1.00 84.06 116 ALA A CA 1
ATOM 864 C C . ALA A 1 116 ? -4.926 -28.030 -2.390 1.00 84.06 116 ALA A C 1
ATOM 866 O O . ALA A 1 116 ? -6.151 -27.980 -2.475 1.00 84.06 116 ALA A O 1
ATOM 867 N N . GLN A 1 117 ? -4.261 -27.271 -1.510 1.00 81.88 117 GLN A N 1
ATOM 868 C CA . GLN A 1 117 ? -4.937 -26.366 -0.571 1.00 81.88 117 GLN A CA 1
ATOM 869 C C . GLN A 1 117 ? -5.546 -25.147 -1.279 1.00 81.88 117 GLN A C 1
ATOM 871 O O . GLN A 1 117 ? -6.659 -24.733 -0.945 1.00 81.88 117 GLN A O 1
ATOM 876 N N . ARG A 1 118 ? -4.869 -24.601 -2.300 1.00 81.88 118 ARG A N 1
ATOM 877 C CA . ARG A 1 118 ? -5.419 -23.511 -3.128 1.00 81.88 118 ARG A CA 1
ATOM 878 C C . ARG A 1 118 ? -6.675 -23.956 -3.876 1.00 81.88 118 ARG A C 1
ATOM 880 O O . ARG A 1 118 ? -7.691 -23.264 -3.808 1.00 81.88 118 ARG A O 1
ATOM 887 N N . TRP A 1 119 ? -6.620 -25.128 -4.508 1.00 84.00 119 TRP A N 1
ATOM 888 C CA . TRP A 1 119 ? -7.744 -25.730 -5.228 1.00 84.00 119 TRP A CA 1
ATOM 889 C C . TRP A 1 119 ? -8.909 -26.077 -4.295 1.00 84.00 119 TRP A C 1
ATOM 891 O O . TRP A 1 119 ? -10.047 -25.718 -4.587 1.00 84.00 119 TRP A O 1
ATOM 901 N N . TYR A 1 120 ? -8.642 -26.679 -3.132 1.00 86.75 120 TYR A N 1
ATOM 902 C CA . TYR A 1 120 ? -9.686 -27.008 -2.159 1.00 86.75 120 TYR A CA 1
ATOM 903 C C . TYR A 1 120 ? -10.438 -25.768 -1.659 1.00 86.75 120 TYR A C 1
ATOM 905 O O . TYR A 1 120 ? -11.665 -25.789 -1.598 1.00 86.75 120 TYR A O 1
ATOM 913 N N . ARG A 1 121 ? -9.746 -24.659 -1.349 1.00 82.50 121 ARG A N 1
ATOM 914 C CA . ARG A 1 121 ? -10.421 -23.414 -0.928 1.00 82.50 121 ARG A CA 1
ATOM 915 C C . ARG A 1 121 ? -11.327 -22.843 -2.019 1.00 82.50 121 ARG A C 1
ATOM 917 O O . ARG A 1 121 ? -12.430 -22.406 -1.698 1.00 82.50 121 ARG A O 1
ATOM 924 N N . GLN A 1 122 ? -10.884 -22.860 -3.278 1.00 80.50 122 GLN A N 1
ATOM 925 C CA . GLN A 1 122 ? -11.709 -22.398 -4.401 1.00 80.50 122 GLN A CA 1
ATOM 926 C C . GLN A 1 122 ? -12.934 -23.298 -4.603 1.00 80.50 122 GLN A C 1
ATOM 928 O O . GLN A 1 122 ? -14.056 -22.797 -4.676 1.00 80.50 122 GLN A O 1
ATOM 933 N N . LEU A 1 123 ? -12.744 -24.621 -4.603 1.00 84.50 123 LEU A N 1
ATOM 934 C CA . LEU A 1 123 ? -13.832 -25.593 -4.750 1.00 84.50 123 LEU A CA 1
ATOM 935 C C . LEU A 1 123 ? -14.827 -25.530 -3.586 1.00 84.50 123 LEU A C 1
ATOM 937 O O . LEU A 1 123 ? -16.034 -25.549 -3.810 1.00 84.50 123 LEU A O 1
ATOM 941 N N . ARG A 1 124 ? -14.343 -25.372 -2.349 1.00 84.25 124 ARG A N 1
ATOM 942 C CA . ARG A 1 124 ? -15.195 -25.183 -1.167 1.00 84.25 124 ARG A CA 1
ATOM 943 C C . ARG A 1 124 ? -16.060 -23.929 -1.290 1.00 84.25 124 ARG A C 1
ATOM 945 O O . ARG A 1 124 ? -17.226 -23.970 -0.911 1.00 84.25 124 ARG A O 1
ATOM 952 N N . GLY A 1 125 ? -15.512 -22.832 -1.816 1.00 75.06 125 GLY A N 1
ATOM 953 C CA . GLY A 1 125 ? -16.271 -21.601 -2.056 1.00 75.06 125 GLY A CA 1
ATOM 954 C C . GLY A 1 125 ? -17.405 -21.794 -3.064 1.00 75.06 125 GLY A C 1
ATOM 955 O O . GLY A 1 125 ? -18.520 -21.346 -2.818 1.00 75.06 125 GLY A O 1
ATOM 956 N N . LEU A 1 126 ? -17.139 -22.520 -4.154 1.00 81.50 126 LEU A N 1
ATOM 957 C CA . LEU A 1 126 ? -18.143 -22.846 -5.174 1.00 81.50 126 LEU A CA 1
ATOM 958 C C . LEU A 1 126 ? -19.219 -23.809 -4.659 1.00 81.50 126 LEU A C 1
ATOM 960 O O . LEU A 1 126 ? -20.387 -23.695 -5.021 1.00 81.50 126 LEU A O 1
ATOM 964 N N . PHE A 1 127 ? -18.834 -24.755 -3.806 1.00 79.75 127 PHE A N 1
ATOM 965 C CA . PHE A 1 127 ? -19.777 -25.698 -3.220 1.00 79.75 127 PHE A CA 1
ATOM 966 C C . PHE A 1 127 ? -20.707 -24.997 -2.219 1.00 79.75 127 PHE A C 1
ATOM 968 O O . PHE A 1 127 ? -21.923 -25.159 -2.280 1.00 79.75 127 PHE A O 1
ATOM 975 N N . LEU A 1 128 ? -20.160 -24.140 -1.349 1.00 73.12 128 LEU A N 1
ATOM 976 C CA . LEU A 1 128 ? -20.964 -23.389 -0.382 1.00 73.12 128 LEU A CA 1
ATOM 977 C C . LEU A 1 128 ? -21.854 -22.325 -1.040 1.00 73.12 128 LEU A C 1
ATOM 979 O O . LEU A 1 128 ? -22.948 -22.089 -0.543 1.00 73.12 128 LEU A O 1
ATOM 983 N N . SER A 1 129 ? -21.449 -21.719 -2.161 1.00 69.06 129 SER A N 1
ATOM 984 C CA . SER A 1 129 ? -22.303 -20.751 -2.867 1.00 69.06 129 SER A CA 1
ATOM 985 C C . SER A 1 129 ? -23.473 -21.392 -3.619 1.00 69.06 129 SER A C 1
ATOM 987 O O . SER A 1 129 ? -24.463 -20.715 -3.881 1.00 69.06 129 SER A O 1
ATOM 989 N N . ARG A 1 130 ? -23.376 -22.682 -3.975 1.00 62.00 130 ARG A N 1
ATOM 990 C CA . ARG A 1 130 ? -24.413 -23.401 -4.732 1.00 62.00 130 ARG A CA 1
ATOM 991 C C . ARG A 1 130 ? -25.346 -24.245 -3.859 1.00 62.00 130 ARG A C 1
ATOM 993 O O . ARG A 1 130 ? -26.484 -24.456 -4.267 1.00 62.00 130 ARG A O 1
ATOM 1000 N N . PHE A 1 131 ? -24.882 -24.732 -2.708 1.00 66.69 131 PHE A N 1
ATOM 1001 C CA . PHE A 1 131 ? -25.633 -25.674 -1.866 1.00 66.69 131 PHE A CA 1
ATOM 1002 C C . PHE A 1 131 ? -26.096 -25.102 -0.518 1.00 66.69 131 PHE A C 1
ATOM 1004 O O . PHE A 1 131 ? -26.738 -25.821 0.240 1.00 66.69 131 PHE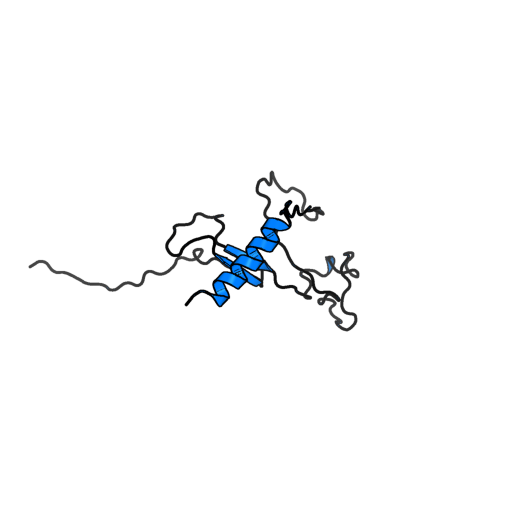 A O 1
ATOM 1011 N N . ALA A 1 132 ? -25.809 -23.832 -0.215 1.00 57.34 132 ALA A N 1
ATOM 1012 C CA . ALA A 1 132 ? -26.426 -23.141 0.916 1.00 57.34 132 ALA A CA 1
ATOM 1013 C C . ALA A 1 132 ? -27.822 -22.618 0.518 1.00 57.34 132 ALA A C 1
ATOM 1015 O O . ALA A 1 132 ? -27.955 -21.493 0.036 1.00 57.34 132 ALA A O 1
ATOM 1016 N N . VAL A 1 133 ? -28.833 -23.475 0.693 1.00 50.97 133 VAL A N 1
ATOM 1017 C CA . VAL A 1 133 ? -30.249 -23.120 0.916 1.00 50.97 133 VAL A CA 1
ATOM 1018 C C . VAL A 1 133 ? -30.559 -23.410 2.376 1.00 50.97 133 VAL A C 1
ATOM 1020 O O . VAL A 1 133 ? -30.095 -24.471 2.853 1.00 50.97 133 VAL A O 1
#

Organism: Tectimicrobiota bacterium (NCBI:txid2528274)

Secondary structure (DSSP, 8-state):
-----------PPPTT-PPPPSSSEEEEEE-S-TT----TT---EEEEEPPEEE-S-GGGBTTTTSSBPBPTT-TT--EEEEEE-------TT-S----TT-------------HHHHHHHHHHHHHHHHH--

Foldseek 3Di:
DDDDDDDDDDDDDDPPPDDDDPAPFAFPFAPDDPPDDDDPPDDGTDGDHDWAQFAPDCCCDVVNVRDFDFDPVDPVSRGTPDTDGDDDDDDPDDPDPPDDPDDDDDDDDPDDDPPVNVVVVVVVVVCCVVPVD

Radius of gyration: 23.96 Å; chains: 1; bounding box: 58×48×71 Å

Sequence (133 aa):
MPPHSRAEGIIAVPEGARVHAAVDGFVARLVVAPGTHVRQGAVLGRTVPAATQQLPSLALSTQGGGGIATDPRDAEGHKALIRFFELDVHLLAAEEVRHVSGRAYVRFDHGWEPLAQRWYRQLRGLFLSRFAV